Protein AF-A0A958YRK9-F1 (afdb_monomer)

Mean predicted aligned error: 4.09 Å

Sequence (134 aa):
MRMDFSEVIGHQHIKSYLLKTIENGRIPHAQIFAGVNGSGLLPVAIAYASELLCSKYVKGSPEYLACKTKVSKLAHPDLHFVYPVNTSDDVKKNAISDNYAEAWRSFVLNNPYASLFEWLQSIGIEKKQGNISK

Nearest PDB structures (foldseek):
  1w0b-assembly1_A  TM=3.527E-01  e=5.707E+00  Homo sapiens

Secondary structure (DSSP, 8-state):
----TTTS-S-HHHHHHHHHHHHTT---S-------TTS-HHHHHHHHHHHHHHTTS-TTSHHHHHHHHHHHTT--TT-----EE---SS--SS--GGGGHHHHHHHHHH-TT--HHHHHHHTT-TTS--EE--

Foldseek 3Di:
DQLAPVPAPDPPVVLVVLVVCQVVVNDDPDDDDDDDQLNLSQSSVLNSVLCNQLVVDDPPDPSSVVSSVCSSQVNRPPRDDWAFDDAAPQRNDDDGPVSCSVLVSVCCNVCVRHDNLVSCVSRPNNVHGTDTHD

pLDDT: mean 91.93, std 5.79, range [49.0, 95.81]

Solvent-accessible surface area (backbone atoms only — not comparable to full-atom values): 8063 Å² total; per-residue (Å²): 126,68,58,40,72,87,70,44,76,74,59,65,69,59,54,54,52,55,52,50,26,59,76,68,71,58,69,74,94,72,85,84,88,84,81,64,83,59,64,36,59,63,47,48,52,48,15,50,50,38,52,60,73,30,62,88,38,61,88,84,36,74,66,22,49,52,43,48,52,29,43,43,61,67,61,31,91,90,58,83,81,75,45,66,33,54,56,28,93,90,36,81,64,90,47,31,24,73,83,42,46,68,61,49,41,53,47,46,73,75,41,52,45,62,43,73,64,58,52,33,47,74,60,69,31,64,92,52,81,59,43,81,38,112

Radius of gyration: 15.86 Å; Cα contacts (8 Å, |Δi|>4): 139; chains: 1; bounding box: 34×28×43 Å

Structure (mmCIF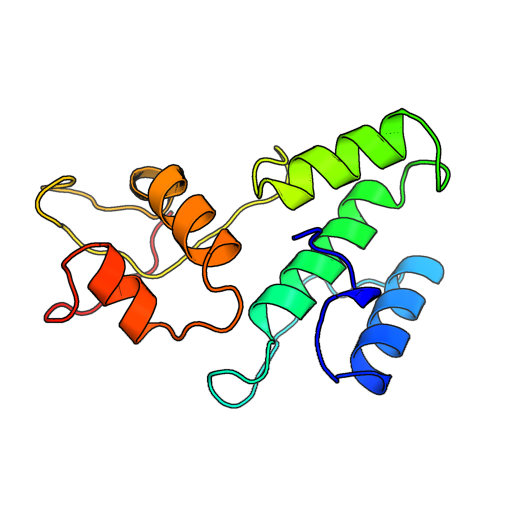, N/CA/C/O backbone):
data_AF-A0A958YRK9-F1
#
_entry.id   AF-A0A958YRK9-F1
#
loop_
_atom_site.group_PDB
_atom_site.id
_atom_site.type_symbol
_atom_site.label_atom_id
_atom_site.label_alt_id
_atom_site.label_comp_id
_atom_site.label_asym_id
_atom_site.label_entity_id
_atom_site.label_seq_id
_atom_site.pdbx_PDB_ins_code
_atom_site.Cartn_x
_atom_site.Cartn_y
_atom_site.Cartn_z
_atom_site.occupancy
_atom_site.B_iso_or_equiv
_atom_site.auth_seq_id
_atom_site.auth_comp_id
_atom_site.auth_asym_id
_atom_site.auth_atom_id
_atom_site.pdbx_PDB_model_num
ATOM 1 N N . MET A 1 1 ? 12.564 6.438 2.953 1.00 49.00 1 MET A N 1
ATOM 2 C CA . MET A 1 1 ? 12.376 5.070 2.434 1.00 49.00 1 MET A CA 1
ATOM 3 C C . MET A 1 1 ? 11.652 5.172 1.101 1.00 49.00 1 MET A C 1
ATOM 5 O O . MET A 1 1 ? 10.652 5.886 1.047 1.00 49.00 1 MET A O 1
ATOM 9 N N . ARG A 1 2 ? 12.179 4.599 0.014 1.00 60.16 2 ARG A N 1
ATOM 10 C CA . ARG A 1 2 ? 11.454 4.522 -1.264 1.00 60.16 2 ARG A CA 1
ATOM 11 C C . ARG A 1 2 ? 10.691 3.200 -1.281 1.00 60.16 2 ARG A C 1
ATOM 13 O O . ARG A 1 2 ? 11.266 2.140 -1.095 1.00 60.16 2 ARG A O 1
ATOM 20 N N . MET A 1 3 ? 9.386 3.246 -1.528 1.00 70.62 3 MET A N 1
ATOM 21 C CA . MET A 1 3 ? 8.557 2.036 -1.614 1.00 70.62 3 MET A CA 1
ATOM 22 C C . MET A 1 3 ? 8.814 1.315 -2.952 1.00 70.62 3 MET A C 1
ATOM 24 O O . MET A 1 3 ? 8.033 1.423 -3.900 1.00 70.62 3 MET A O 1
ATOM 28 N N . ASP A 1 4 ? 9.965 0.649 -3.043 1.00 79.25 4 ASP A N 1
ATOM 29 C CA . ASP A 1 4 ? 10.479 -0.067 -4.209 1.00 79.25 4 ASP A CA 1
ATOM 30 C C . ASP A 1 4 ? 10.761 -1.533 -3.852 1.00 79.25 4 ASP A C 1
ATOM 32 O O . ASP A 1 4 ? 11.140 -1.846 -2.722 1.00 79.25 4 ASP A O 1
ATOM 36 N N . PHE A 1 5 ? 10.617 -2.445 -4.817 1.00 82.56 5 PHE A N 1
A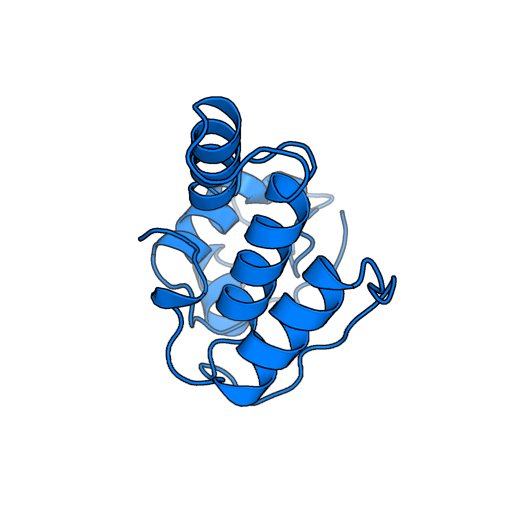TOM 37 C CA . PHE A 1 5 ? 10.906 -3.868 -4.618 1.00 82.56 5 PHE A CA 1
ATOM 38 C C . PHE A 1 5 ? 12.334 -4.132 -4.127 1.00 82.56 5 PHE A C 1
ATOM 40 O O . PHE A 1 5 ? 12.561 -5.127 -3.430 1.00 82.56 5 PHE A O 1
ATOM 47 N N . SER A 1 6 ? 13.278 -3.258 -4.478 1.00 82.44 6 SER A N 1
ATOM 48 C CA . SER A 1 6 ? 14.671 -3.329 -4.033 1.00 82.44 6 SER A CA 1
ATOM 49 C C . SER A 1 6 ? 14.856 -3.070 -2.531 1.00 82.44 6 SER A C 1
ATOM 51 O O . SER A 1 6 ? 15.777 -3.633 -1.947 1.00 82.44 6 SER A O 1
ATOM 53 N N . GLU A 1 7 ? 13.971 -2.299 -1.887 1.00 84.00 7 GLU A N 1
ATOM 54 C CA . GLU A 1 7 ? 14.054 -1.990 -0.447 1.00 84.00 7 GLU A CA 1
ATOM 55 C C . GLU A 1 7 ? 13.336 -3.024 0.437 1.00 84.00 7 GLU A C 1
ATOM 57 O O . GLU A 1 7 ? 13.568 -3.090 1.645 1.00 84.00 7 GLU A O 1
ATOM 62 N N . VAL A 1 8 ? 12.465 -3.857 -0.140 1.00 88.38 8 VAL A N 1
ATOM 63 C CA . VAL A 1 8 ? 11.751 -4.882 0.631 1.00 88.38 8 VAL A CA 1
ATOM 64 C C . VAL A 1 8 ? 12.686 -6.048 0.956 1.00 88.38 8 VAL A C 1
ATOM 66 O O . VAL A 1 8 ? 13.388 -6.552 0.083 1.00 88.38 8 VAL A O 1
ATOM 69 N N . ILE A 1 9 ? 12.678 -6.545 2.187 1.00 88.75 9 ILE A N 1
ATOM 70 C CA . ILE A 1 9 ? 13.541 -7.663 2.584 1.00 88.75 9 ILE A CA 1
ATOM 71 C C . ILE A 1 9 ? 12.925 -8.990 2.103 1.00 88.75 9 ILE A C 1
ATOM 73 O O . ILE A 1 9 ? 11.728 -9.227 2.253 1.00 88.75 9 ILE A O 1
ATOM 77 N N . GLY A 1 10 ? 13.739 -9.870 1.511 1.00 89.62 10 GLY A N 1
ATOM 78 C CA . GLY A 1 10 ? 13.318 -11.222 1.114 1.00 89.62 10 GLY A CA 1
ATOM 79 C C . GLY A 1 10 ? 12.413 -11.289 -0.127 1.00 89.62 10 GLY A C 1
ATOM 80 O O . GLY A 1 10 ? 12.502 -10.454 -1.027 1.00 89.62 10 GLY A O 1
ATOM 81 N N . HIS A 1 11 ? 11.577 -12.333 -0.197 1.00 90.81 11 HIS A N 1
ATOM 82 C CA . HIS A 1 11 ? 10.538 -12.554 -1.224 1.00 90.81 11 HIS A CA 1
ATOM 83 C C . HIS A 1 11 ? 10.997 -12.593 -2.689 1.00 90.81 11 HIS A C 1
ATOM 85 O O . HIS A 1 11 ? 10.201 -12.325 -3.583 1.00 90.81 11 HIS A O 1
ATOM 91 N N . GLN A 1 12 ? 12.248 -12.964 -2.972 1.00 92.25 12 GLN A N 1
ATOM 92 C CA . GLN A 1 12 ? 12.830 -12.882 -4.325 1.00 92.25 12 GLN A CA 1
ATOM 93 C C . GLN A 1 12 ? 11.985 -13.566 -5.410 1.00 92.25 12 GLN A C 1
ATOM 95 O O . GLN A 1 12 ? 11.738 -12.987 -6.471 1.00 92.25 12 GLN A O 1
ATOM 100 N N . HIS A 1 13 ? 11.483 -14.770 -5.121 1.00 92.50 13 HIS A N 1
ATOM 101 C CA . HIS A 1 13 ? 10.612 -15.505 -6.037 1.00 92.50 13 HIS A CA 1
ATOM 102 C C . HIS A 1 13 ? 9.295 -14.757 -6.305 1.00 92.50 13 HIS A C 1
ATOM 104 O O . HIS A 1 13 ? 8.907 -14.581 -7.457 1.00 92.50 13 HIS A O 1
ATOM 110 N N . ILE A 1 14 ? 8.638 -14.260 -5.251 1.00 92.88 14 ILE A N 1
ATOM 111 C CA . ILE A 1 14 ? 7.361 -13.536 -5.348 1.00 92.88 14 ILE A CA 1
ATOM 112 C C . ILE A 1 14 ? 7.548 -12.218 -6.101 1.00 92.88 14 ILE A C 1
ATOM 114 O O . ILE A 1 14 ? 6.787 -11.930 -7.017 1.00 92.88 14 ILE A O 1
ATOM 118 N N . LYS A 1 15 ? 8.588 -11.442 -5.781 1.00 93.56 15 LYS A N 1
ATOM 119 C CA . LYS A 1 15 ? 8.902 -10.190 -6.486 1.00 93.56 15 LYS A CA 1
ATOM 120 C C . LYS A 1 15 ? 9.117 -10.424 -7.978 1.00 93.56 15 LYS A C 1
ATOM 122 O O . LYS A 1 15 ? 8.539 -9.723 -8.799 1.00 93.56 15 LYS A O 1
ATOM 127 N N . SER A 1 16 ? 9.900 -11.447 -8.323 1.00 93.31 16 SER A N 1
ATOM 128 C CA . SER A 1 16 ? 10.166 -11.811 -9.719 1.00 93.31 16 SER A CA 1
ATOM 129 C C . SER A 1 16 ? 8.891 -12.234 -10.448 1.00 93.31 16 SER A C 1
ATOM 131 O O . SER A 1 16 ? 8.676 -11.851 -11.594 1.00 93.31 16 SER A O 1
ATOM 133 N N . TYR A 1 17 ? 8.029 -13.010 -9.784 1.00 94.31 17 TYR A N 1
ATOM 134 C CA . TYR A 1 17 ? 6.731 -13.399 -10.326 1.00 94.31 17 TYR A CA 1
ATOM 135 C C . TYR A 1 17 ? 5.842 -12.175 -10.588 1.00 94.31 17 TYR A C 1
ATOM 137 O O . TYR A 1 17 ? 5.350 -12.006 -11.700 1.00 94.31 17 TYR A O 1
ATOM 145 N N . LEU A 1 18 ? 5.694 -11.288 -9.602 1.00 94.69 18 LEU A N 1
ATOM 146 C CA . LEU A 1 18 ? 4.888 -10.073 -9.710 1.00 94.69 18 LEU A CA 1
ATOM 147 C C . LEU A 1 18 ? 5.378 -9.154 -10.837 1.00 94.69 18 LEU A C 1
ATOM 149 O O . LEU A 1 18 ? 4.570 -8.719 -11.655 1.00 94.69 18 LEU A O 1
ATOM 153 N N . LEU A 1 19 ? 6.687 -8.920 -10.949 1.00 92.81 19 LEU A N 1
ATOM 154 C CA . LEU A 1 19 ? 7.255 -8.129 -12.047 1.00 92.81 19 LEU A CA 1
ATOM 155 C C . LEU A 1 19 ? 6.912 -8.732 -13.416 1.00 92.81 19 LEU A C 1
ATOM 157 O O . LEU A 1 19 ? 6.412 -8.024 -14.288 1.00 92.81 19 LEU A O 1
ATOM 161 N N . LYS A 1 20 ? 7.039 -10.056 -13.569 1.00 94.06 20 LYS A N 1
ATOM 162 C CA . LYS A 1 20 ? 6.638 -10.752 -14.802 1.00 94.06 20 LYS A CA 1
ATOM 163 C C . LYS A 1 20 ? 5.148 -10.608 -15.115 1.00 94.06 20 LYS A C 1
ATOM 165 O O . LYS A 1 20 ? 4.784 -10.588 -16.288 1.00 94.06 20 LYS A O 1
ATOM 170 N N . THR A 1 21 ? 4.262 -10.537 -14.116 1.00 94.44 21 THR A N 1
ATOM 171 C CA . THR A 1 21 ? 2.824 -10.316 -14.384 1.00 94.44 21 THR A CA 1
ATOM 172 C C . THR A 1 21 ? 2.562 -8.948 -15.013 1.00 94.44 21 THR A C 1
ATOM 174 O O . THR A 1 21 ? 1.736 -8.853 -15.921 1.00 94.44 21 THR A O 1
ATOM 177 N N . ILE A 1 22 ? 3.303 -7.920 -14.581 1.00 92.94 22 ILE A N 1
ATOM 178 C CA . ILE A 1 22 ? 3.218 -6.561 -15.129 1.00 92.94 22 ILE A CA 1
ATOM 179 C C . ILE A 1 22 ? 3.794 -6.535 -16.544 1.00 92.94 22 ILE A C 1
ATOM 181 O O . ILE A 1 22 ? 3.119 -6.076 -17.459 1.00 92.94 22 ILE A O 1
ATOM 185 N N . GLU A 1 23 ? 4.994 -7.090 -16.742 1.00 91.56 23 GLU A N 1
ATOM 186 C CA . GLU A 1 23 ? 5.659 -7.149 -18.055 1.00 91.56 23 GLU A CA 1
ATOM 187 C C . GLU A 1 23 ? 4.802 -7.853 -19.114 1.00 91.56 23 GLU A C 1
ATOM 189 O O . GLU A 1 23 ? 4.723 -7.410 -20.255 1.00 91.56 23 GLU A O 1
ATOM 194 N N . ASN A 1 24 ? 4.114 -8.930 -18.727 1.00 93.88 24 ASN A N 1
ATOM 195 C CA . ASN A 1 24 ? 3.244 -9.683 -19.628 1.00 93.88 24 ASN A CA 1
ATOM 196 C C . ASN A 1 24 ? 1.833 -9.084 -19.772 1.00 93.88 24 ASN A C 1
ATOM 198 O O . ASN A 1 24 ? 1.012 -9.654 -20.492 1.00 93.88 24 ASN A O 1
ATOM 202 N N . GLY A 1 25 ? 1.507 -8.004 -19.051 1.00 91.50 25 GLY A N 1
ATOM 203 C CA . GLY A 1 25 ? 0.167 -7.407 -19.036 1.00 91.50 25 GLY A CA 1
AT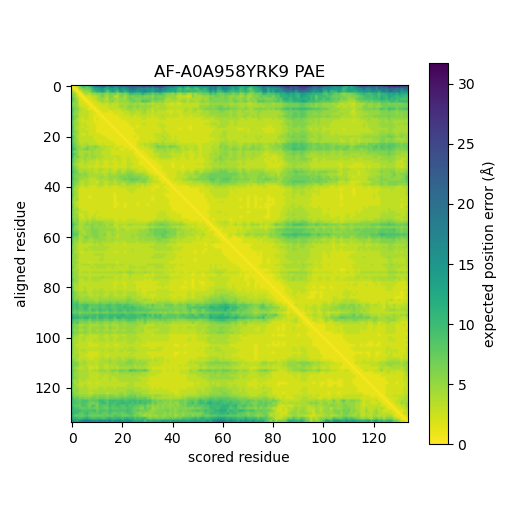OM 204 C C . GLY A 1 25 ? -0.932 -8.342 -18.512 1.00 91.50 25 GLY A C 1
ATOM 205 O O . GLY A 1 25 ? -2.103 -8.169 -18.843 1.00 91.50 25 GLY A O 1
ATOM 206 N N . ARG A 1 26 ? -0.575 -9.363 -17.720 1.00 94.19 26 ARG A N 1
ATOM 207 C CA . ARG A 1 26 ? -1.494 -10.393 -17.203 1.00 94.19 26 ARG A CA 1
ATOM 208 C C . ARG A 1 26 ? -1.586 -10.302 -15.690 1.00 94.19 26 ARG A C 1
ATOM 210 O O . ARG A 1 26 ? -0.939 -11.061 -14.971 1.00 94.19 26 ARG A O 1
ATOM 217 N N . ILE A 1 27 ? -2.399 -9.364 -15.223 1.00 93.94 27 ILE A N 1
ATOM 218 C CA . ILE A 1 27 ? -2.528 -9.043 -13.804 1.00 93.94 27 ILE A CA 1
ATOM 219 C C . ILE A 1 27 ? -3.876 -9.553 -13.284 1.00 93.94 27 ILE A C 1
ATOM 221 O O . ILE A 1 27 ? -4.919 -9.149 -13.802 1.00 93.94 27 ILE A O 1
ATOM 225 N N . PRO A 1 28 ? -3.888 -10.426 -12.262 1.00 93.56 28 PRO A N 1
ATOM 226 C CA . PRO A 1 28 ? -5.118 -10.794 -11.573 1.00 93.56 28 PRO A CA 1
ATOM 227 C C . PRO A 1 28 ? -5.787 -9.570 -10.936 1.00 93.56 28 PRO A C 1
ATOM 229 O O . PRO A 1 28 ? -5.121 -8.780 -10.269 1.00 93.56 28 PRO A O 1
ATOM 232 N N . HIS A 1 29 ? -7.108 -9.453 -11.090 1.00 93.44 29 HIS A N 1
ATOM 233 C CA . HIS A 1 29 ? -7.901 -8.357 -10.518 1.00 93.44 29 HIS A CA 1
ATOM 234 C C . HIS A 1 29 ? -7.939 -8.372 -8.979 1.00 93.44 29 HIS A C 1
ATOM 236 O O . HIS A 1 29 ? -8.182 -7.341 -8.358 1.00 93.44 29 HIS A O 1
ATOM 242 N N . ALA A 1 30 ? -7.705 -9.535 -8.367 1.00 94.81 30 ALA A N 1
ATOM 243 C CA . ALA A 1 30 ? -7.632 -9.720 -6.926 1.00 94.81 30 ALA A CA 1
ATOM 244 C C . ALA A 1 30 ? -6.481 -10.672 -6.587 1.00 94.81 30 ALA A C 1
ATOM 246 O O . ALA A 1 30 ? -6.312 -11.715 -7.222 1.00 94.81 30 ALA A O 1
ATOM 247 N N . GLN A 1 31 ? -5.687 -10.301 -5.585 1.00 94.12 31 GLN A N 1
ATOM 248 C CA . GLN A 1 31 ? -4.560 -11.085 -5.089 1.00 94.12 31 GLN A CA 1
ATOM 249 C C . GLN A 1 31 ? -4.564 -11.051 -3.565 1.00 94.12 31 GLN A C 1
ATOM 251 O O . GLN A 1 31 ? -4.855 -10.019 -2.962 1.00 94.12 31 GLN A O 1
ATOM 256 N N . ILE A 1 32 ? -4.233 -12.182 -2.948 1.00 94.75 32 ILE A N 1
ATOM 257 C CA . ILE A 1 32 ? -4.140 -12.312 -1.495 1.00 94.75 32 ILE A CA 1
ATOM 258 C C . ILE A 1 32 ? -2.677 -12.564 -1.140 1.00 94.75 32 ILE A C 1
ATOM 260 O O . ILE A 1 32 ? -2.076 -13.530 -1.606 1.00 94.75 32 ILE A O 1
ATOM 264 N N . PHE A 1 33 ? -2.120 -11.704 -0.289 1.00 93.56 33 PHE A N 1
ATOM 265 C CA . PHE A 1 33 ? -0.805 -11.893 0.317 1.00 93.56 33 PHE A CA 1
ATOM 266 C C . PHE A 1 33 ? -1.004 -12.430 1.733 1.00 93.56 33 PHE A C 1
ATOM 268 O O . PHE A 1 33 ? -1.526 -11.722 2.591 1.00 93.56 33 PHE A O 1
ATOM 275 N N . ALA A 1 34 ? -0.606 -13.678 1.978 1.00 93.50 34 ALA A N 1
ATOM 276 C CA . ALA A 1 34 ? -0.782 -14.348 3.263 1.00 93.50 34 ALA A CA 1
ATOM 277 C C . ALA A 1 34 ? 0.565 -14.793 3.840 1.00 93.50 34 ALA A C 1
ATOM 279 O O . ALA A 1 34 ? 1.424 -15.308 3.124 1.00 93.50 34 ALA A O 1
ATOM 280 N N . GLY A 1 35 ? 0.744 -14.601 5.143 1.00 91.56 35 GLY A N 1
ATOM 281 C CA . GLY A 1 35 ? 1.976 -14.935 5.847 1.00 91.56 35 GLY A CA 1
ATOM 282 C C . GLY A 1 35 ? 1.975 -14.391 7.269 1.00 91.56 35 GLY A C 1
ATOM 283 O O . GLY A 1 35 ? 1.011 -13.772 7.715 1.00 91.56 35 GLY A O 1
ATOM 284 N N . VAL A 1 36 ? 3.062 -14.650 7.991 1.00 91.31 36 VAL A N 1
ATOM 285 C CA . VAL A 1 36 ? 3.213 -14.237 9.392 1.00 91.31 36 VAL A CA 1
ATOM 286 C C . VAL A 1 36 ? 3.401 -12.722 9.520 1.00 91.31 36 VAL A C 1
ATOM 288 O O . VAL A 1 36 ? 3.931 -12.071 8.614 1.00 91.31 36 VAL A O 1
ATOM 291 N N . ASN A 1 37 ? 3.004 -12.158 10.662 1.00 88.75 37 ASN A N 1
ATOM 292 C CA . ASN A 1 37 ? 3.255 -10.750 10.980 1.00 88.75 37 AS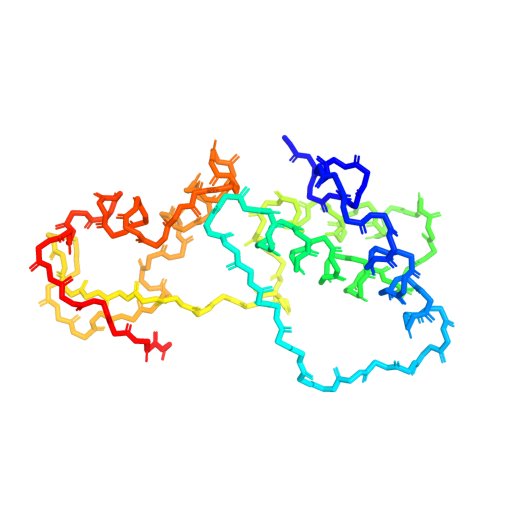N A CA 1
ATOM 293 C C . ASN A 1 37 ? 4.754 -10.426 10.876 1.00 88.75 37 ASN A C 1
ATOM 295 O O . ASN A 1 37 ? 5.599 -11.255 11.207 1.00 88.75 37 ASN A O 1
ATOM 299 N N . GLY A 1 38 ? 5.083 -9.233 10.379 1.00 87.31 38 GLY A N 1
ATOM 300 C CA . GLY A 1 38 ? 6.473 -8.817 10.174 1.00 87.31 38 GLY A CA 1
ATOM 301 C C . GLY A 1 38 ? 7.160 -9.421 8.945 1.00 87.31 38 GLY A C 1
ATOM 302 O O . GLY A 1 38 ? 8.275 -9.025 8.623 1.00 87.31 38 GLY A O 1
ATOM 303 N N . SER A 1 39 ? 6.508 -10.312 8.187 1.00 90.19 39 SER A N 1
ATOM 304 C CA . SER A 1 39 ? 7.106 -10.883 6.968 1.00 90.19 39 SER A CA 1
ATOM 305 C C . SER A 1 39 ? 7.208 -9.901 5.793 1.00 90.19 39 SER A C 1
ATOM 307 O O . SER A 1 39 ? 7.731 -10.271 4.751 1.00 90.19 39 SER A O 1
ATOM 309 N N . GLY A 1 40 ? 6.745 -8.653 5.918 1.00 90.81 40 GLY A N 1
ATOM 310 C CA . GLY A 1 40 ? 6.918 -7.636 4.873 1.00 90.81 40 GLY A CA 1
ATOM 311 C C . GLY A 1 40 ? 5.929 -7.729 3.711 1.00 90.81 40 GLY A C 1
ATOM 312 O O . GLY A 1 40 ? 6.214 -7.243 2.621 1.00 90.81 40 GLY A O 1
ATOM 313 N N . LEU A 1 41 ? 4.754 -8.323 3.921 1.00 93.00 41 LEU A N 1
ATOM 314 C CA . LEU A 1 41 ? 3.731 -8.432 2.872 1.00 93.00 41 LEU A CA 1
ATOM 315 C C . LEU A 1 41 ? 3.162 -7.072 2.457 1.00 93.00 41 LEU A C 1
ATOM 317 O O . LEU A 1 41 ? 2.979 -6.830 1.268 1.00 93.00 41 LEU A O 1
ATOM 321 N N . LEU A 1 42 ? 2.927 -6.171 3.416 1.00 93.38 42 LEU A N 1
ATOM 322 C CA . LEU A 1 42 ? 2.451 -4.815 3.136 1.00 93.38 42 LEU A CA 1
ATOM 323 C C . LEU A 1 42 ? 3.419 -4.037 2.220 1.00 93.38 42 LEU A C 1
ATOM 325 O O . LEU A 1 42 ? 2.970 -3.552 1.181 1.00 93.38 42 LEU A O 1
ATOM 329 N N . PRO A 1 43 ? 4.734 -3.953 2.509 1.00 93.88 43 PRO A N 1
ATOM 330 C CA . PRO A 1 43 ? 5.661 -3.263 1.622 1.00 93.88 43 PRO A CA 1
ATOM 331 C C . PRO A 1 43 ? 5.827 -3.974 0.271 1.00 93.88 43 PRO A C 1
ATOM 333 O O . PRO A 1 43 ? 5.969 -3.282 -0.734 1.00 93.88 43 PRO A O 1
ATOM 336 N N . VAL A 1 44 ? 5.726 -5.314 0.193 1.00 94.62 44 VAL A N 1
ATOM 337 C CA . VAL A 1 44 ? 5.646 -6.023 -1.106 1.00 94.62 44 VAL A CA 1
ATOM 338 C C . VAL A 1 44 ? 4.426 -5.558 -1.909 1.00 94.62 44 VAL A C 1
ATOM 340 O O . VAL A 1 44 ? 4.565 -5.235 -3.088 1.00 94.62 44 VAL A O 1
ATOM 343 N N . ALA A 1 45 ? 3.245 -5.499 -1.290 1.00 94.69 45 ALA A N 1
ATOM 344 C CA . ALA A 1 45 ? 2.011 -5.100 -1.963 1.00 94.69 45 ALA A CA 1
ATOM 345 C C . ALA A 1 45 ? 2.057 -3.636 -2.434 1.00 94.69 45 ALA A C 1
ATOM 347 O O . ALA A 1 45 ? 1.663 -3.335 -3.560 1.00 94.69 45 ALA A O 1
ATOM 348 N N . ILE A 1 46 ? 2.599 -2.729 -1.612 1.00 95.06 46 ILE A N 1
ATOM 349 C CA . ILE A 1 46 ? 2.779 -1.317 -1.982 1.00 95.06 46 ILE A CA 1
ATOM 350 C C . ILE A 1 46 ? 3.800 -1.180 -3.116 1.00 95.06 46 ILE A C 1
ATOM 352 O O . ILE A 1 46 ? 3.553 -0.440 -4.067 1.00 95.06 46 ILE A O 1
ATOM 356 N N . ALA A 1 47 ? 4.924 -1.902 -3.059 1.00 94.56 47 ALA A N 1
ATOM 357 C CA . ALA A 1 47 ? 5.920 -1.901 -4.131 1.00 94.56 47 ALA A CA 1
ATOM 358 C C . ALA A 1 47 ? 5.332 -2.423 -5.451 1.00 94.56 47 ALA A C 1
ATOM 360 O O . ALA A 1 47 ? 5.571 -1.839 -6.507 1.00 94.56 47 ALA A O 1
ATOM 361 N N . TYR A 1 48 ? 4.499 -3.463 -5.392 1.00 95.19 48 TYR A N 1
ATOM 362 C CA . TYR A 1 48 ? 3.788 -3.971 -6.561 1.00 95.19 48 TYR A CA 1
ATOM 363 C C . TYR A 1 48 ? 2.814 -2.945 -7.146 1.00 95.19 48 TYR A C 1
ATOM 365 O O . TYR A 1 48 ? 2.845 -2.688 -8.348 1.00 95.19 48 TYR A O 1
ATOM 373 N N . ALA A 1 49 ? 2.002 -2.303 -6.300 1.00 94.94 49 ALA A N 1
ATOM 374 C CA . ALA A 1 49 ? 1.106 -1.233 -6.728 1.00 94.94 49 ALA A CA 1
ATOM 375 C C . ALA A 1 49 ? 1.881 -0.048 -7.335 1.00 94.94 49 ALA A C 1
ATOM 377 O O . ALA A 1 49 ? 1.444 0.531 -8.325 1.00 94.94 49 ALA A O 1
ATOM 378 N N . SER A 1 50 ? 3.054 0.277 -6.783 1.00 94.06 50 SER A N 1
ATOM 379 C CA . SER A 1 50 ? 3.967 1.304 -7.297 1.00 94.06 50 SER A CA 1
ATOM 380 C C . SER A 1 50 ? 4.421 1.007 -8.726 1.00 94.06 50 SER A C 1
ATOM 382 O O . SER A 1 50 ? 4.267 1.851 -9.608 1.00 94.06 50 SER A O 1
ATOM 384 N N . GLU A 1 51 ? 4.928 -0.205 -8.978 1.00 93.19 51 GLU A N 1
ATOM 385 C CA . GLU A 1 51 ? 5.321 -0.628 -10.328 1.00 93.19 51 GLU A CA 1
ATOM 386 C C . GLU A 1 51 ? 4.129 -0.634 -11.284 1.00 93.19 51 GLU A C 1
ATOM 388 O O . GLU A 1 51 ? 4.233 -0.133 -12.399 1.00 93.19 51 GLU A O 1
ATOM 393 N N . LEU A 1 52 ? 2.974 -1.131 -10.838 1.00 94.00 52 LEU A N 1
ATOM 394 C CA . LEU A 1 52 ? 1.774 -1.183 -11.664 1.00 94.00 52 LEU A CA 1
ATOM 395 C C . LEU A 1 52 ? 1.303 0.215 -12.088 1.00 94.00 52 LEU A C 1
ATOM 397 O O . LEU A 1 52 ? 1.117 0.469 -13.277 1.00 94.00 52 LEU A O 1
ATOM 401 N N . LEU A 1 53 ? 1.158 1.141 -11.138 1.00 94.06 53 LEU A N 1
ATOM 402 C CA . LEU A 1 53 ? 0.684 2.505 -11.397 1.00 94.06 53 LEU A CA 1
ATOM 403 C C . LEU A 1 53 ? 1.640 3.297 -12.295 1.00 94.06 53 LEU A C 1
ATOM 405 O O . LEU A 1 53 ? 1.199 4.104 -13.120 1.00 94.06 53 LEU A O 1
ATOM 409 N N . CYS A 1 54 ? 2.946 3.062 -12.149 1.00 93.44 54 CYS A N 1
ATOM 410 C CA . CYS A 1 54 ? 3.970 3.782 -12.895 1.00 93.44 54 CYS A CA 1
ATOM 411 C C . CYS A 1 54 ? 4.406 3.076 -14.190 1.00 93.44 54 CYS A C 1
ATOM 413 O O . CYS A 1 54 ? 5.113 3.695 -14.984 1.00 93.44 54 CYS A O 1
ATOM 415 N N . SER A 1 55 ? 3.947 1.844 -14.450 1.00 91.25 55 SER A N 1
ATOM 416 C CA . SER A 1 55 ? 4.287 1.047 -15.647 1.00 91.25 55 SER A CA 1
ATOM 417 C C . SER A 1 55 ? 3.911 1.712 -16.975 1.00 91.25 55 SER A C 1
ATOM 419 O O . SER A 1 55 ? 4.520 1.429 -18.003 1.00 91.25 55 SER A O 1
ATOM 421 N N . LYS A 1 56 ? 2.940 2.635 -16.959 1.00 89.25 56 LYS A N 1
ATOM 422 C CA . LYS A 1 56 ? 2.516 3.405 -18.138 1.00 89.25 56 LYS A CA 1
ATOM 423 C C . LYS A 1 56 ? 3.544 4.435 -18.615 1.00 89.25 56 LYS A C 1
ATOM 425 O O . LYS A 1 56 ? 3.409 4.965 -19.713 1.00 89.25 56 LYS A O 1
ATOM 430 N N . TYR A 1 57 ? 4.531 4.760 -17.783 1.00 92.81 57 TYR A N 1
ATOM 431 C CA . TYR A 1 57 ? 5.566 5.740 -18.090 1.00 92.81 57 TYR A CA 1
ATOM 432 C C . TYR A 1 57 ? 6.883 5.047 -18.424 1.00 92.81 57 TYR A C 1
ATOM 434 O O . TYR A 1 57 ? 7.212 3.996 -17.874 1.00 92.81 57 TYR A O 1
ATOM 442 N N . VAL A 1 58 ? 7.679 5.672 -19.291 1.00 92.12 58 VAL A N 1
ATOM 443 C CA . VAL A 1 58 ? 9.023 5.179 -19.601 1.00 92.12 58 VAL A CA 1
ATOM 444 C C . VAL A 1 58 ? 9.878 5.244 -18.337 1.00 92.12 58 VAL A C 1
ATOM 446 O O . VAL A 1 58 ? 9.977 6.285 -17.687 1.00 92.12 58 VAL A O 1
ATOM 449 N N . LYS A 1 59 ? 10.511 4.125 -17.982 1.00 89.31 59 LYS A N 1
ATOM 450 C CA . LYS A 1 59 ? 11.336 4.023 -16.775 1.00 89.31 59 LYS A CA 1
ATOM 451 C C . LYS A 1 59 ? 12.422 5.106 -16.772 1.00 89.31 59 LYS A C 1
ATOM 453 O O . LYS A 1 59 ? 13.223 5.193 -17.695 1.00 89.31 59 LYS A O 1
ATOM 458 N N . GLY A 1 60 ? 12.445 5.916 -15.716 1.00 88.62 60 GLY A N 1
ATOM 459 C CA . GLY A 1 60 ? 13.387 7.030 -15.560 1.00 88.62 60 GLY A CA 1
ATOM 460 C C . GLY A 1 60 ? 12.932 8.364 -16.162 1.00 88.62 60 GLY A C 1
ATOM 461 O O . GLY A 1 60 ? 13.617 9.362 -15.953 1.00 88.62 60 GLY A O 1
ATOM 462 N N . SER A 1 61 ? 11.782 8.422 -16.844 1.00 94.31 61 SER A N 1
ATOM 463 C CA . SER A 1 61 ? 11.211 9.696 -17.292 1.00 94.31 61 SER A CA 1
ATOM 464 C C . SER A 1 61 ? 10.786 10.575 -16.101 1.00 94.31 61 SER A C 1
ATOM 466 O O . SER A 1 61 ? 10.536 10.058 -15.002 1.00 94.31 61 SER A O 1
ATOM 468 N N . PRO A 1 62 ? 10.660 11.903 -16.281 1.00 94.69 62 PRO A N 1
ATOM 469 C CA . PRO A 1 62 ? 10.160 12.796 -15.234 1.00 94.69 62 PRO A CA 1
ATOM 470 C C . PRO A 1 62 ? 8.789 12.374 -14.683 1.00 94.69 62 PRO A C 1
ATOM 472 O O . PRO A 1 62 ? 8.554 12.446 -13.477 1.00 94.69 62 PRO A O 1
ATOM 475 N N . GLU A 1 63 ? 7.897 11.874 -15.539 1.00 94.31 63 GLU A N 1
ATOM 476 C CA . GLU A 1 63 ? 6.562 11.397 -15.169 1.00 94.31 63 GLU A CA 1
ATOM 477 C C . GLU A 1 63 ? 6.630 10.106 -14.353 1.00 94.31 63 GLU A C 1
ATOM 479 O O . GLU A 1 63 ? 5.933 9.976 -13.343 1.00 94.31 63 GLU A O 1
ATOM 484 N N . TYR A 1 64 ? 7.510 9.177 -14.745 1.00 93.88 64 TYR A N 1
ATOM 485 C CA . TYR A 1 64 ? 7.776 7.959 -13.984 1.00 93.88 64 TYR A CA 1
ATOM 486 C C . TYR A 1 64 ? 8.279 8.294 -12.576 1.00 93.88 64 TYR A C 1
ATOM 488 O O . TYR A 1 64 ? 7.772 7.764 -11.584 1.00 93.88 64 TYR A O 1
ATOM 496 N N . LEU A 1 65 ? 9.235 9.223 -12.471 1.00 92.75 65 LEU A N 1
ATOM 497 C CA . LEU A 1 65 ? 9.765 9.676 -11.186 1.00 92.75 65 LEU A CA 1
ATOM 498 C C . LEU A 1 65 ? 8.692 10.379 -10.348 1.00 92.75 65 LEU A C 1
ATOM 500 O O . LEU A 1 65 ? 8.558 10.075 -9.165 1.00 92.75 65 LEU A O 1
ATOM 504 N N . ALA A 1 66 ? 7.877 11.249 -10.949 1.00 94.38 66 ALA A N 1
ATOM 505 C CA . ALA A 1 66 ? 6.775 11.915 -10.259 1.00 94.38 66 ALA A CA 1
ATOM 506 C C . ALA A 1 66 ? 5.734 10.914 -9.727 1.00 94.38 66 ALA A C 1
ATOM 508 O O . ALA A 1 66 ? 5.279 11.042 -8.587 1.00 94.38 66 ALA A O 1
ATOM 509 N N . CYS A 1 67 ? 5.386 9.894 -10.517 1.00 94.44 67 CYS A N 1
ATOM 510 C CA . CYS A 1 67 ? 4.518 8.796 -10.096 1.00 94.44 67 CYS A CA 1
ATOM 511 C C . CYS A 1 67 ? 5.116 8.043 -8.896 1.00 94.44 67 CYS A C 1
ATOM 513 O O . CYS A 1 67 ? 4.486 7.964 -7.836 1.00 94.44 67 CYS A O 1
ATOM 515 N N . LYS A 1 68 ? 6.378 7.602 -9.006 1.00 93.31 68 LYS A N 1
ATOM 516 C CA . LYS A 1 68 ? 7.123 6.932 -7.928 1.00 93.31 68 LYS A CA 1
ATOM 517 C C . LYS A 1 68 ? 7.203 7.779 -6.659 1.00 93.31 68 LYS A C 1
ATOM 519 O O . LYS A 1 68 ? 7.050 7.247 -5.560 1.00 93.31 68 LYS A O 1
ATOM 524 N N . THR A 1 69 ? 7.411 9.092 -6.773 1.00 93.56 69 THR A N 1
ATOM 525 C CA . THR A 1 69 ? 7.442 10.012 -5.626 1.00 93.56 69 THR A CA 1
ATOM 526 C C . THR A 1 69 ? 6.086 10.097 -4.931 1.00 93.56 69 THR A C 1
ATOM 528 O O . THR A 1 69 ? 6.040 10.073 -3.701 1.00 93.56 69 THR A O 1
ATOM 531 N N . LYS A 1 70 ? 4.981 10.158 -5.684 1.00 94.31 70 LYS A N 1
ATOM 532 C CA . LYS A 1 70 ? 3.624 10.168 -5.111 1.00 94.31 70 LYS A CA 1
ATOM 533 C C . LYS A 1 70 ? 3.317 8.868 -4.367 1.00 94.31 70 LYS A C 1
ATOM 535 O O . LYS A 1 70 ? 2.817 8.919 -3.244 1.00 94.31 70 LYS A O 1
ATOM 540 N N . VAL A 1 71 ? 3.664 7.717 -4.949 1.00 94.62 71 VAL A N 1
ATOM 541 C CA . VAL A 1 71 ? 3.477 6.407 -4.298 1.00 94.62 71 VAL A CA 1
ATOM 542 C C . VAL A 1 71 ? 4.392 6.245 -3.084 1.00 94.62 71 VAL A C 1
ATOM 544 O O . VAL A 1 71 ? 3.948 5.756 -2.052 1.00 94.62 71 VAL A O 1
ATOM 547 N N . SER A 1 72 ? 5.634 6.733 -3.146 1.00 92.00 72 SER A N 1
ATOM 548 C CA . SER A 1 72 ? 6.563 6.705 -2.002 1.00 92.00 72 SER A CA 1
ATOM 549 C C . SER A 1 72 ? 6.064 7.519 -0.806 1.00 92.00 72 SER A C 1
ATOM 551 O O . SER A 1 72 ? 6.489 7.264 0.311 1.00 92.00 72 SER A O 1
ATOM 553 N N . LYS A 1 73 ? 5.168 8.487 -1.029 1.00 93.38 73 LYS A N 1
ATOM 554 C CA . LYS A 1 73 ? 4.463 9.238 0.023 1.00 93.38 73 LYS A CA 1
ATOM 555 C C . LYS A 1 73 ? 3.081 8.662 0.349 1.00 93.38 73 LYS A C 1
ATOM 557 O O . LYS A 1 73 ? 2.341 9.272 1.113 1.00 93.38 73 LYS A O 1
ATOM 562 N N . LEU A 1 74 ? 2.709 7.530 -0.258 1.00 94.38 74 LEU A N 1
ATOM 563 C CA . LEU A 1 74 ? 1.401 6.878 -0.119 1.00 94.38 74 LEU A CA 1
ATOM 564 C C . LEU A 1 74 ? 0.231 7.836 -0.437 1.00 94.38 74 LEU A C 1
ATOM 566 O O . LEU A 1 74 ? -0.835 7.788 0.177 1.00 94.38 74 LEU A O 1
ATOM 570 N N . ALA A 1 75 ? 0.455 8.746 -1.389 1.00 93.19 75 ALA A N 1
ATOM 571 C CA . ALA A 1 75 ? -0.447 9.842 -1.747 1.00 93.19 75 ALA A CA 1
ATOM 572 C C . ALA A 1 75 ? -0.744 9.885 -3.257 1.00 93.19 75 ALA A C 1
ATOM 574 O O . ALA A 1 75 ? -1.084 10.931 -3.810 1.00 93.19 75 ALA A O 1
ATOM 575 N N . HIS A 1 76 ? -0.568 8.760 -3.953 1.00 94.94 76 HIS A N 1
ATOM 576 C CA . HIS A 1 76 ? -0.962 8.647 -5.354 1.00 94.94 76 HIS A CA 1
ATOM 577 C C . HIS A 1 76 ? -2.500 8.624 -5.457 1.00 94.94 76 HIS A C 1
ATOM 579 O O . HIS A 1 76 ? -3.118 7.882 -4.698 1.00 94.94 76 HIS A O 1
ATOM 585 N N . PRO A 1 77 ? -3.128 9.397 -6.365 1.00 93.75 77 PRO A N 1
ATOM 586 C CA . PRO A 1 77 ? -4.591 9.507 -6.437 1.00 93.75 77 PRO A CA 1
ATOM 587 C C . PRO A 1 77 ? -5.286 8.163 -6.695 1.00 93.75 77 PRO A C 1
ATOM 589 O O . PRO A 1 77 ? -6.319 7.894 -6.098 1.00 93.75 77 PRO A O 1
ATOM 592 N N . ASP A 1 78 ? -4.667 7.306 -7.511 1.00 94.88 78 ASP A N 1
ATOM 593 C CA . ASP A 1 78 ? -5.188 5.970 -7.843 1.00 94.88 78 ASP A CA 1
ATOM 594 C C . ASP A 1 78 ? -4.754 4.873 -6.846 1.00 94.88 78 ASP A C 1
ATOM 596 O O . ASP A 1 78 ? -4.980 3.687 -7.081 1.00 94.88 78 ASP A O 1
ATOM 600 N N . LEU A 1 79 ? -4.075 5.239 -5.751 1.00 94.94 79 LEU A N 1
ATOM 601 C CA . LEU A 1 79 ? -3.680 4.301 -4.701 1.00 94.94 79 LEU A CA 1
ATOM 602 C C . LEU A 1 79 ? -4.591 4.486 -3.493 1.00 94.94 79 LEU A C 1
ATOM 604 O O . LEU A 1 79 ? -4.511 5.482 -2.773 1.00 94.94 79 LEU A O 1
ATOM 608 N N . HIS A 1 80 ? -5.433 3.492 -3.253 1.00 94.88 80 HIS A N 1
ATOM 609 C CA . HIS A 1 80 ? -6.386 3.514 -2.157 1.00 94.88 80 HIS A CA 1
ATOM 610 C C . HIS A 1 80 ? -6.029 2.490 -1.093 1.00 94.88 80 HIS A C 1
ATOM 612 O O . HIS A 1 80 ? -5.679 1.352 -1.397 1.00 94.88 80 HIS A O 1
ATOM 618 N N . PHE A 1 81 ? -6.192 2.897 0.159 1.00 95.31 81 PHE A N 1
ATOM 619 C CA . PHE A 1 81 ? -6.029 2.035 1.314 1.00 95.31 81 PHE A CA 1
ATOM 620 C C . PHE A 1 81 ? -7.368 1.894 2.024 1.00 95.31 81 PHE A C 1
ATOM 622 O O . PHE A 1 81 ? -8.130 2.853 2.123 1.00 95.31 81 PHE A O 1
ATOM 629 N N . VAL A 1 82 ? -7.639 0.686 2.499 1.00 95.50 82 VAL A N 1
ATOM 630 C CA . VAL A 1 82 ? -8.745 0.394 3.405 1.00 95.50 82 VAL A CA 1
ATOM 631 C C . VAL A 1 82 ? -8.168 -0.480 4.501 1.00 95.50 82 VAL A C 1
ATOM 633 O O . VAL A 1 82 ? -7.494 -1.470 4.211 1.00 95.50 82 VAL A O 1
ATOM 636 N N . TYR A 1 83 ? -8.379 -0.090 5.748 1.00 94.94 83 TYR A N 1
ATOM 637 C CA . TYR A 1 83 ? -7.780 -0.745 6.905 1.00 94.94 83 TYR A CA 1
ATOM 638 C C . TYR A 1 83 ? -8.740 -0.692 8.095 1.00 94.94 83 TYR A C 1
ATOM 640 O O . TYR A 1 83 ? -9.651 0.135 8.121 1.00 94.94 83 TYR A O 1
ATOM 648 N N . PRO A 1 84 ? -8.577 -1.586 9.086 1.00 94.75 84 PRO A N 1
ATOM 649 C CA . PRO A 1 84 ? -9.455 -1.598 10.244 1.00 94.75 84 PRO A CA 1
ATOM 650 C C . PRO A 1 84 ? -9.333 -0.308 11.063 1.00 94.75 84 PRO A C 1
ATOM 652 O O . PRO A 1 84 ? -8.232 0.088 11.447 1.00 94.75 84 PRO A O 1
ATOM 655 N N . VAL A 1 85 ? -10.471 0.316 11.360 1.00 95.56 85 VAL A N 1
ATOM 656 C CA . VAL A 1 85 ? -10.585 1.519 12.195 1.00 95.56 85 VAL A CA 1
ATOM 657 C C . VAL A 1 85 ? -11.766 1.405 13.154 1.00 95.56 85 VAL A C 1
ATOM 659 O O . VAL A 1 85 ? -12.648 0.560 13.008 1.00 95.56 85 VAL A O 1
ATOM 662 N N . ASN A 1 86 ? -11.799 2.261 14.164 1.00 94.88 86 ASN A N 1
ATOM 663 C CA . ASN A 1 86 ? -12.942 2.443 15.048 1.00 94.88 86 ASN A CA 1
ATOM 664 C C . ASN A 1 86 ? -12.899 3.877 15.578 1.00 94.88 86 ASN A C 1
ATOM 666 O O . ASN A 1 86 ? -11.885 4.551 15.459 1.00 94.88 86 ASN A O 1
ATOM 670 N N . THR A 1 87 ? -13.990 4.326 16.187 1.00 92.75 87 THR A N 1
ATOM 671 C CA . THR A 1 87 ? -14.046 5.590 16.918 1.00 92.75 87 THR A CA 1
ATOM 672 C C . THR A 1 87 ? -12.861 5.749 17.872 1.00 92.75 87 THR A C 1
ATOM 674 O O . THR A 1 87 ? -12.587 4.867 18.693 1.00 92.75 87 THR A O 1
ATOM 677 N N . SER A 1 88 ? -12.194 6.891 17.790 1.00 92.12 88 SER A N 1
ATOM 678 C CA . SER A 1 88 ? -11.073 7.289 18.643 1.00 92.12 88 SER A CA 1
ATOM 679 C C . SER A 1 88 ? -11.388 8.619 19.327 1.00 92.12 88 SER A C 1
ATOM 681 O O . SER A 1 88 ? -12.524 9.106 19.278 1.00 92.12 88 SER A O 1
ATOM 683 N N . ASP A 1 89 ? -10.397 9.216 19.984 1.00 89.94 89 ASP A N 1
ATOM 684 C CA . ASP A 1 89 ? -10.554 10.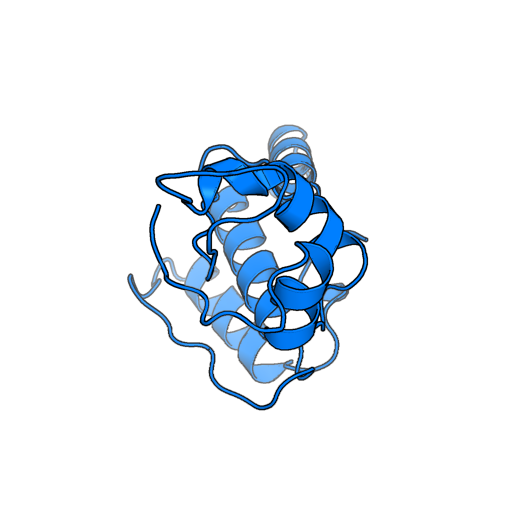566 20.509 1.00 89.94 89 ASP A CA 1
ATOM 685 C C . ASP A 1 89 ? -10.662 11.637 19.426 1.00 89.94 89 ASP A C 1
ATOM 687 O O . ASP A 1 89 ? -11.410 12.597 19.610 1.00 89.94 89 ASP A O 1
ATOM 691 N N . ASP A 1 90 ? -10.045 11.406 18.271 1.00 89.44 90 ASP A N 1
ATOM 692 C CA . ASP A 1 90 ? -10.111 12.309 17.121 1.00 89.44 90 ASP A CA 1
ATOM 693 C C . ASP A 1 90 ? -11.391 12.114 16.295 1.00 89.44 90 ASP A C 1
ATOM 695 O O . ASP A 1 90 ? -11.964 13.077 15.785 1.00 89.44 90 ASP A O 1
ATOM 699 N N . VAL A 1 91 ? -11.894 10.875 16.190 1.00 92.00 91 VAL A N 1
ATOM 700 C CA . VAL A 1 91 ? -13.096 10.549 15.404 1.00 92.00 91 VAL A CA 1
ATOM 701 C C . VAL A 1 91 ? -14.153 9.908 16.292 1.00 92.00 91 VAL A C 1
ATOM 703 O O . VAL A 1 91 ? -14.118 8.718 16.601 1.00 92.00 91 VAL A O 1
ATOM 706 N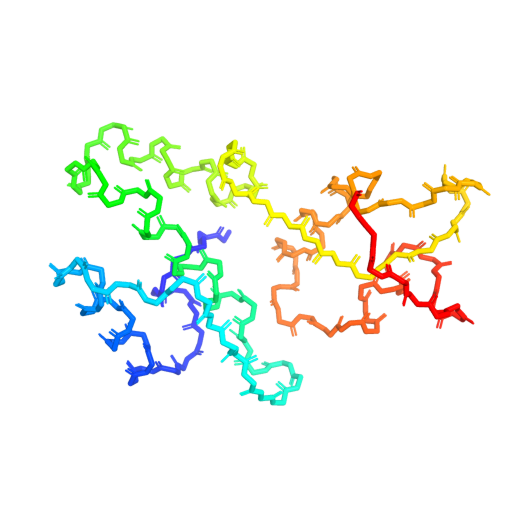 N . LYS A 1 92 ? -15.148 10.699 16.694 1.00 91.50 92 LYS A N 1
ATOM 707 C CA . LYS A 1 92 ? -16.151 10.275 17.685 1.00 91.50 92 LYS A CA 1
ATOM 708 C C . LYS A 1 92 ? -17.302 9.435 17.116 1.00 91.50 92 LYS A C 1
ATOM 710 O O . LYS A 1 92 ? -17.970 8.744 17.881 1.00 91.50 92 LYS A O 1
ATOM 715 N N . LYS A 1 93 ? -17.579 9.498 15.808 1.00 91.06 93 LYS A N 1
ATOM 716 C CA . LYS A 1 93 ? -18.690 8.784 15.142 1.00 91.06 93 LYS A CA 1
ATOM 717 C C . LYS A 1 93 ? -18.319 8.417 13.709 1.00 91.06 93 LYS A C 1
ATOM 719 O O . LYS A 1 93 ? -17.510 9.113 13.111 1.00 91.06 93 LYS A O 1
ATOM 724 N N . ASN A 1 94 ? -18.958 7.374 13.170 1.00 90.12 94 ASN A N 1
ATOM 725 C CA . ASN A 1 94 ? -18.831 6.939 11.771 1.00 90.12 94 ASN A CA 1
ATOM 726 C C . ASN A 1 94 ? -17.374 6.857 11.291 1.00 90.12 94 ASN A C 1
ATOM 728 O O . ASN A 1 94 ? -17.047 7.348 10.217 1.00 90.12 94 ASN A O 1
ATOM 732 N N . ALA A 1 95 ? -16.505 6.266 12.113 1.00 92.75 95 ALA A N 1
ATOM 733 C CA . ALA A 1 95 ? -15.100 6.109 11.776 1.00 92.75 95 ALA A CA 1
ATOM 734 C C . ALA A 1 95 ? -14.945 5.280 10.492 1.00 92.75 95 ALA A C 1
ATOM 736 O O . ALA A 1 95 ? -15.400 4.134 10.424 1.00 92.75 95 ALA A O 1
ATOM 737 N N . ILE A 1 96 ? -14.298 5.878 9.496 1.00 95.00 96 ILE A N 1
ATOM 738 C CA . ILE A 1 96 ? -13.938 5.262 8.217 1.00 95.00 96 ILE A CA 1
ATOM 739 C C . ILE A 1 96 ? -12.439 5.407 7.965 1.00 95.00 96 ILE A C 1
ATOM 741 O O . ILE A 1 96 ? -11.788 6.289 8.532 1.00 95.00 96 ILE A O 1
ATOM 745 N N . SER A 1 97 ? -11.883 4.543 7.111 1.00 94.31 97 SER A N 1
ATOM 746 C CA . SER A 1 97 ? -10.446 4.525 6.791 1.00 94.31 97 SER A CA 1
ATOM 747 C C . SER A 1 97 ? -9.932 5.911 6.387 1.00 94.31 97 SER A C 1
ATOM 749 O O . SER A 1 97 ? -8.879 6.342 6.865 1.00 94.31 97 SER A O 1
ATOM 751 N N . ASP A 1 98 ? -10.707 6.645 5.583 1.00 94.19 98 ASP A N 1
ATOM 752 C CA . ASP A 1 98 ? -10.321 7.954 5.051 1.00 94.19 98 ASP A CA 1
ATOM 753 C C . ASP A 1 98 ? -10.127 9.018 6.148 1.00 94.19 98 ASP A C 1
ATOM 755 O O . ASP A 1 98 ? -9.291 9.908 5.984 1.00 94.19 98 ASP A O 1
ATOM 759 N N . ASN A 1 99 ? -10.799 8.901 7.305 1.00 94.69 99 ASN A N 1
ATOM 760 C CA . ASN A 1 99 ? -10.576 9.820 8.432 1.00 94.69 99 ASN A CA 1
ATOM 761 C C . ASN A 1 99 ? -9.162 9.702 9.021 1.00 94.69 99 ASN A C 1
ATOM 763 O O . ASN A 1 99 ? -8.665 10.651 9.617 1.00 94.69 99 ASN A O 1
ATOM 767 N N . TYR A 1 100 ? -8.515 8.550 8.841 1.00 95.31 100 TYR A N 1
ATOM 768 C CA . TYR A 1 100 ? -7.199 8.236 9.397 1.00 95.31 100 TYR A CA 1
ATOM 769 C C . TYR A 1 100 ? -6.101 8.198 8.329 1.00 95.31 100 TYR A C 1
ATOM 771 O O . TYR A 1 100 ? -5.007 7.707 8.598 1.00 95.31 100 TYR A O 1
ATOM 779 N N . ALA A 1 101 ? -6.358 8.704 7.117 1.00 94.38 101 ALA A N 1
ATOM 780 C CA . ALA A 1 101 ? -5.421 8.608 5.996 1.00 94.38 101 ALA A CA 1
ATOM 781 C C . ALA A 1 101 ? -4.036 9.191 6.315 1.00 94.38 101 ALA A C 1
ATOM 783 O O . ALA A 1 101 ? -3.020 8.610 5.945 1.00 94.38 101 ALA A O 1
ATOM 784 N N . GLU A 1 102 ? -3.964 10.324 7.013 1.00 94.44 102 GLU A N 1
ATOM 785 C CA . GLU A 1 102 ? -2.686 10.938 7.392 1.00 94.44 102 GLU A CA 1
ATOM 786 C C . GLU A 1 102 ? -1.920 10.114 8.438 1.00 94.44 102 GLU A C 1
ATOM 788 O O . GLU A 1 102 ? -0.720 9.864 8.274 1.00 94.44 102 GLU A O 1
ATOM 793 N N . ALA A 1 103 ? -2.628 9.621 9.460 1.00 95.19 103 ALA A N 1
ATOM 794 C CA . ALA A 1 103 ? -2.070 8.726 10.470 1.00 95.19 103 ALA A CA 1
ATOM 795 C C . ALA A 1 103 ? -1.557 7.428 9.831 1.00 95.19 103 ALA A C 1
ATOM 797 O O . ALA A 1 103 ? -0.438 7.004 10.109 1.00 95.19 103 ALA A O 1
ATOM 798 N N . TRP A 1 104 ? -2.323 6.851 8.901 1.00 95.69 104 TRP A N 1
ATOM 799 C CA . TRP A 1 104 ? -1.943 5.649 8.165 1.00 95.69 104 TRP A CA 1
ATOM 800 C C . TRP A 1 104 ? -0.668 5.847 7.348 1.00 95.69 104 TRP A C 1
ATOM 802 O O . TRP A 1 104 ? 0.258 5.042 7.440 1.00 95.69 104 TRP A O 1
ATOM 812 N N . ARG A 1 105 ? -0.577 6.938 6.576 1.00 95.19 105 ARG A N 1
ATOM 813 C CA . ARG A 1 105 ? 0.634 7.235 5.795 1.00 95.19 105 ARG A CA 1
ATOM 814 C C . ARG A 1 105 ? 1.853 7.342 6.702 1.00 95.19 105 ARG A C 1
ATOM 816 O O . ARG A 1 105 ? 2.882 6.737 6.413 1.00 95.19 105 ARG A O 1
ATOM 823 N N . SER A 1 106 ? 1.722 8.075 7.803 1.00 95.25 106 SER A N 1
ATOM 824 C CA . SER A 1 106 ? 2.803 8.259 8.773 1.00 95.25 106 SER A CA 1
ATOM 825 C C . SER A 1 106 ? 3.218 6.931 9.409 1.00 95.25 106 SER A C 1
ATOM 827 O O . SER A 1 106 ? 4.406 6.624 9.476 1.00 95.25 106 SER A O 1
ATOM 829 N N . PHE A 1 107 ? 2.248 6.105 9.803 1.00 95.81 107 PHE A N 1
ATOM 830 C CA . PHE A 1 107 ? 2.473 4.784 10.381 1.00 95.81 107 PHE A CA 1
ATOM 831 C C . PHE A 1 107 ? 3.243 3.859 9.431 1.00 95.81 107 PHE A C 1
ATOM 833 O O . PHE A 1 107 ? 4.298 3.345 9.797 1.00 95.81 107 PHE A O 1
ATOM 840 N N . VAL A 1 108 ? 2.774 3.704 8.190 1.00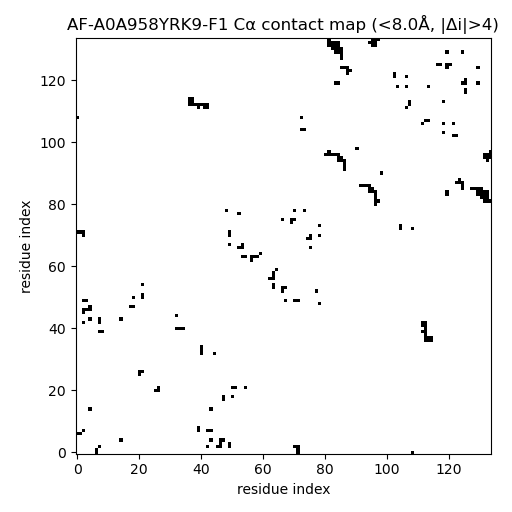 94.81 108 VAL A N 1
ATOM 841 C CA . VAL A 1 108 ? 3.401 2.802 7.209 1.00 94.81 108 VAL A CA 1
ATOM 842 C C . VAL A 1 108 ? 4.792 3.285 6.794 1.00 94.81 108 VAL A C 1
ATOM 844 O O . VAL A 1 108 ? 5.680 2.465 6.570 1.00 94.81 108 VAL A O 1
ATOM 847 N N . LEU A 1 109 ? 5.014 4.600 6.692 1.00 93.25 109 LEU A N 1
ATOM 848 C CA . LEU A 1 109 ? 6.330 5.148 6.346 1.00 93.25 109 LEU A CA 1
ATOM 849 C C . LEU A 1 109 ? 7.354 4.989 7.473 1.00 93.25 109 LEU A C 1
ATOM 851 O O . LEU A 1 109 ? 8.536 4.800 7.185 1.00 93.25 109 LEU A O 1
ATOM 855 N N . ASN A 1 110 ? 6.912 5.054 8.730 1.00 93.31 110 ASN A N 1
ATOM 856 C CA . ASN A 1 110 ? 7.784 4.901 9.891 1.00 93.31 110 ASN A CA 1
ATOM 857 C C . ASN A 1 110 ? 8.034 3.432 10.244 1.00 93.31 110 ASN A C 1
ATOM 859 O O . ASN A 1 110 ? 9.130 3.089 10.683 1.00 93.31 110 ASN A O 1
ATOM 863 N N . ASN A 1 111 ? 7.036 2.564 10.059 1.00 91.88 111 ASN A N 1
ATOM 864 C CA . ASN A 1 111 ? 7.122 1.156 10.427 1.00 91.88 111 ASN A CA 1
ATOM 865 C C . ASN A 1 111 ? 6.417 0.249 9.393 1.00 91.88 111 ASN A C 1
ATOM 867 O O . ASN A 1 111 ? 5.334 -0.283 9.643 1.00 91.88 111 ASN A O 1
ATOM 871 N N . PRO A 1 112 ? 7.019 0.035 8.208 1.00 90.69 112 PRO A N 1
ATOM 872 C CA . PRO A 1 112 ? 6.378 -0.702 7.114 1.00 90.69 112 PRO A CA 1
ATOM 873 C C . PRO A 1 112 ? 6.175 -2.197 7.397 1.00 90.69 112 PRO A C 1
ATOM 875 O O . PRO A 1 112 ? 5.433 -2.858 6.675 1.00 90.69 112 PRO A O 1
ATOM 878 N N . TYR A 1 113 ? 6.824 -2.745 8.426 1.00 92.50 113 TYR A N 1
ATOM 879 C CA . TYR A 1 113 ? 6.706 -4.151 8.827 1.00 92.50 113 TYR A CA 1
ATOM 880 C C . TYR A 1 113 ? 5.801 -4.339 10.054 1.00 92.50 113 TYR A C 1
ATOM 882 O O . TYR A 1 113 ? 5.716 -5.451 10.578 1.00 92.50 113 TYR A O 1
ATOM 890 N N . ALA A 1 114 ? 5.126 -3.276 10.497 1.00 92.12 114 ALA A N 1
ATOM 891 C CA . ALA A 1 114 ? 4.264 -3.302 11.664 1.00 92.12 114 ALA A CA 1
ATOM 892 C C . ALA A 1 114 ? 3.047 -4.223 11.493 1.00 92.12 114 ALA A C 1
ATOM 894 O O . ALA A 1 114 ? 2.566 -4.510 10.392 1.00 92.12 114 ALA A O 1
ATOM 895 N N . SER A 1 115 ? 2.535 -4.671 12.629 1.00 93.69 115 SER A N 1
ATOM 896 C CA . SER A 1 115 ? 1.339 -5.488 12.761 1.00 93.69 115 SER A CA 1
ATOM 897 C C . SER A 1 115 ? 0.057 -4.652 12.808 1.00 93.69 115 SER A C 1
ATOM 899 O O . SER A 1 115 ? 0.063 -3.447 13.066 1.00 93.69 115 SER A O 1
ATOM 901 N N . LEU A 1 116 ? -1.085 -5.326 12.633 1.00 92.25 116 LEU A N 1
ATOM 902 C CA . LEU A 1 116 ? -2.398 -4.711 12.837 1.00 92.25 116 LEU A CA 1
ATOM 903 C C . LEU A 1 116 ? -2.565 -4.169 14.266 1.00 92.25 116 LEU A C 1
ATOM 905 O O . LEU A 1 116 ? -3.189 -3.132 14.458 1.00 92.25 116 LEU A O 1
ATOM 909 N N . PHE A 1 117 ? -2.010 -4.854 15.267 1.00 93.69 117 PHE A N 1
ATOM 910 C CA . PHE A 1 117 ? -2.102 -4.404 16.653 1.00 93.69 117 PHE A CA 1
ATOM 911 C C . PHE A 1 117 ? -1.371 -3.071 16.862 1.00 93.69 117 PHE A C 1
ATOM 913 O O . PHE A 1 117 ? -1.939 -2.151 17.444 1.00 93.69 117 PHE A O 1
ATOM 920 N N . GLU A 1 118 ? -0.156 -2.937 16.323 1.00 94.94 118 GLU A N 1
ATOM 921 C CA . GLU A 1 118 ? 0.600 -1.678 16.362 1.00 94.94 118 GLU A CA 1
ATOM 922 C C . GLU A 1 118 ? -0.135 -0.549 15.630 1.00 94.94 118 GLU A C 1
ATOM 924 O O . GLU A 1 118 ? -0.113 0.592 16.090 1.00 94.94 118 GLU A O 1
ATOM 929 N N . TRP A 1 119 ? -0.846 -0.859 14.538 1.00 95.31 119 TRP A N 1
ATOM 930 C CA . TRP A 1 119 ? -1.716 0.117 13.880 1.00 95.31 119 TRP A CA 1
ATOM 931 C C . TRP A 1 119 ? -2.823 0.602 14.821 1.00 95.31 119 TRP A C 1
ATOM 933 O O . TRP A 1 119 ? -2.943 1.804 15.047 1.00 95.31 119 TRP A O 1
ATOM 943 N N . LEU A 1 120 ? -3.591 -0.311 15.424 1.00 95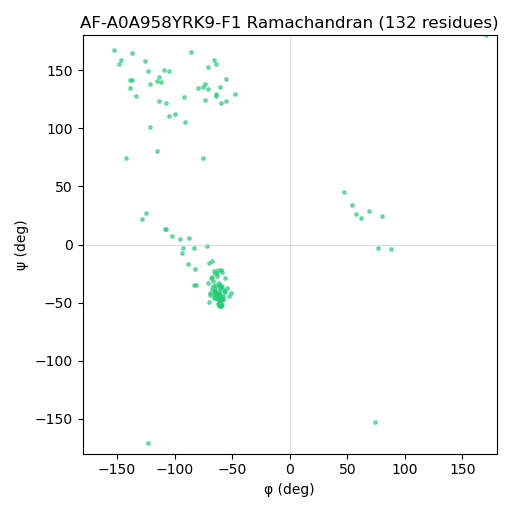.25 120 LEU A N 1
ATOM 944 C CA . LEU A 1 120 ? -4.681 0.051 16.339 1.00 95.25 120 LEU A CA 1
ATOM 945 C C . LEU A 1 120 ? -4.178 0.828 17.565 1.00 95.25 120 LEU A C 1
ATOM 947 O O . LEU A 1 120 ? -4.851 1.749 18.024 1.00 95.25 120 LEU A O 1
ATOM 951 N N . GLN A 1 121 ? -2.984 0.497 18.062 1.00 95.12 121 GLN A N 1
ATOM 952 C CA . GLN A 1 121 ? -2.319 1.240 19.130 1.00 95.12 121 GLN A CA 1
ATOM 953 C C . GLN A 1 121 ? -1.940 2.661 18.696 1.00 95.12 121 GLN A C 1
ATOM 955 O O . GLN A 1 121 ? -2.127 3.601 19.464 1.00 95.12 121 GLN A O 1
ATOM 960 N N . SER A 1 122 ? -1.457 2.844 17.462 1.00 94.75 122 SER A N 1
ATOM 961 C CA . SER A 1 122 ? -1.047 4.161 16.951 1.00 94.75 122 SER A CA 1
ATOM 962 C C . SER A 1 122 ? -2.192 5.177 16.864 1.00 94.75 122 SER A C 1
ATOM 964 O O . SER A 1 122 ? -1.946 6.377 16.939 1.00 94.75 122 SER A O 1
ATOM 966 N N . ILE A 1 123 ? -3.437 4.700 16.752 1.00 94.25 123 ILE A N 1
ATOM 967 C CA . ILE A 1 123 ? -4.655 5.524 16.719 1.00 94.25 123 ILE A CA 1
ATOM 968 C C . ILE A 1 123 ? -5.485 5.428 18.016 1.00 94.25 123 ILE A C 1
ATOM 970 O O . ILE A 1 123 ? -6.636 5.867 18.047 1.00 94.25 123 ILE A O 1
ATOM 974 N N . GLY A 1 124 ? -4.914 4.865 19.090 1.00 92.69 124 GLY A N 1
ATOM 975 C CA . GLY A 1 124 ? -5.504 4.854 20.437 1.00 92.69 124 GLY A CA 1
ATOM 976 C C . GLY A 1 124 ? -6.755 3.985 20.591 1.00 92.69 124 GLY A C 1
ATOM 977 O O . GLY A 1 124 ? -7.646 4.303 21.381 1.00 92.69 124 GLY A O 1
ATOM 978 N N . ILE A 1 125 ? -6.873 2.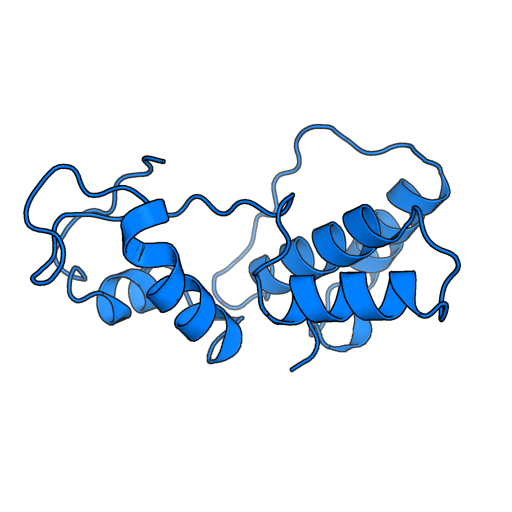917 19.798 1.00 93.62 125 ILE A N 1
ATOM 979 C CA . ILE A 1 125 ? -8.020 1.998 19.830 1.00 93.62 125 ILE A CA 1
ATOM 980 C C . ILE A 1 125 ? -7.600 0.541 20.051 1.00 93.62 125 ILE A C 1
ATOM 982 O O . ILE A 1 125 ? -8.331 -0.373 19.679 1.00 93.62 125 ILE A O 1
ATOM 986 N N . GLU A 1 126 ? -6.464 0.293 20.702 1.00 91.25 126 GLU A N 1
ATOM 987 C CA . GLU A 1 126 ? -5.910 -1.047 20.947 1.00 91.25 126 GLU A CA 1
ATOM 988 C C . GLU A 1 126 ? -6.838 -1.972 21.751 1.00 91.25 126 GLU A C 1
ATOM 990 O O . GLU A 1 126 ? -6.726 -3.194 21.676 1.00 91.25 126 GLU A O 1
ATOM 995 N N . LYS A 1 127 ? -7.780 -1.394 22.507 1.00 92.00 127 LYS A N 1
ATOM 996 C CA . LYS A 1 127 ? -8.799 -2.123 23.282 1.00 92.00 127 LYS A CA 1
ATOM 997 C C . LYS A 1 127 ? -10.116 -2.328 22.531 1.00 92.00 127 LYS A C 1
ATOM 999 O O . LYS A 1 127 ? -11.035 -2.935 23.077 1.00 92.00 127 LYS A O 1
ATOM 1004 N N . LYS A 1 128 ? -10.249 -1.793 21.315 1.00 91.31 128 LYS A N 1
ATOM 1005 C CA . LYS A 1 128 ? -11.455 -1.903 20.488 1.00 91.31 128 LYS A CA 1
ATOM 1006 C C . LYS A 1 128 ? -11.192 -2.824 19.300 1.00 91.31 128 LYS A C 1
ATOM 1008 O O . LYS A 1 128 ? -10.091 -2.885 18.766 1.00 91.31 128 LYS A O 1
ATOM 1013 N N . GLN A 1 129 ? -12.238 -3.500 18.835 1.00 90.19 129 GLN A N 1
ATOM 1014 C CA . GLN A 1 129 ? -12.182 -4.218 17.567 1.00 90.19 129 GLN A CA 1
ATOM 1015 C C . GLN A 1 129 ? -12.214 -3.212 16.408 1.00 90.19 129 GLN A C 1
ATOM 1017 O O . GLN A 1 129 ? -13.124 -2.384 16.327 1.00 90.19 129 GLN A O 1
ATOM 1022 N N . GLY A 1 130 ? -11.216 -3.268 15.526 1.00 90.25 130 GLY A N 1
ATOM 1023 C CA . GLY A 1 130 ? -11.210 -2.494 14.287 1.00 90.25 130 GLY A CA 1
ATOM 1024 C C . GLY A 1 130 ? -12.196 -3.072 13.269 1.00 90.25 130 GLY A C 1
ATOM 1025 O O . GLY A 1 130 ? -12.266 -4.287 13.093 1.00 90.25 130 GLY A O 1
ATOM 1026 N N . ASN A 1 131 ? -12.923 -2.199 12.580 1.00 91.56 131 ASN A N 1
ATOM 1027 C CA . ASN A 1 131 ? -13.856 -2.536 11.509 1.00 91.56 131 ASN A CA 1
ATOM 1028 C C . ASN A 1 131 ? -13.339 -1.991 10.176 1.00 91.56 131 ASN A C 1
ATOM 1030 O O . ASN A 1 131 ? -12.746 -0.916 10.127 1.00 91.56 131 ASN A O 1
ATOM 1034 N N . ILE A 1 132 ? -13.562 -2.731 9.092 1.00 90.62 132 ILE A N 1
ATOM 1035 C CA . ILE A 1 132 ? -13.166 -2.312 7.745 1.00 90.62 132 ILE A CA 1
ATOM 1036 C C . ILE A 1 132 ? -14.337 -1.556 7.120 1.00 90.62 132 ILE A C 1
ATOM 1038 O O . ILE A 1 132 ? -15.332 -2.153 6.712 1.00 90.62 132 ILE A O 1
ATOM 1042 N N . SER A 1 133 ? -14.200 -0.238 7.052 1.00 85.75 133 SER A N 1
ATOM 1043 C CA . SER A 1 133 ? -15.116 0.677 6.375 1.00 85.75 133 SER A CA 1
ATOM 1044 C C . SER A 1 133 ? -14.296 1.731 5.635 1.00 85.75 133 SER A C 1
ATOM 1046 O O . SER A 1 133 ? -13.247 2.176 6.119 1.00 85.75 133 SER A O 1
ATOM 1048 N N . LYS A 1 134 ? -14.750 2.104 4.440 1.00 80.75 134 LYS A N 1
ATOM 1049 C CA . LYS A 1 134 ? -14.183 3.199 3.660 1.00 80.75 134 LYS A CA 1
ATOM 1050 C C . LYS A 1 134 ? -15.224 4.289 3.511 1.00 80.75 134 LYS A C 1
ATOM 1052 O O . LYS A 1 134 ? -16.392 3.925 3.256 1.00 80.75 134 LYS A O 1
#